Protein AF-A0A972U884-F1 (afdb_monomer_lite)

Structure (mmCIF, N/CA/C/O backbone):
data_AF-A0A972U884-F1
#
_entry.id   AF-A0A972U884-F1
#
loop_
_atom_site.group_PDB
_atom_site.id
_atom_site.type_symbol
_atom_site.label_atom_id
_atom_site.label_alt_id
_atom_site.label_comp_id
_atom_site.label_asym_id
_atom_site.label_entity_id
_atom_site.label_seq_id
_atom_site.pdbx_PDB_ins_code
_atom_site.Cartn_x
_atom_site.Cartn_y
_atom_site.Cartn_z
_atom_site.occupancy
_atom_site.B_iso_or_equiv
_atom_site.auth_seq_id
_atom_site.auth_comp_id
_atom_site.auth_asym_id
_atom_site.auth_atom_id
_atom_site.pdbx_PDB_model_num
ATOM 1 N N . MET A 1 1 ? 17.244 -9.608 -1.793 1.00 43.88 1 MET A N 1
ATOM 2 C CA . MET A 1 1 ? 16.253 -9.216 -0.768 1.00 43.88 1 MET A CA 1
ATOM 3 C C . MET A 1 1 ? 15.385 -8.141 -1.389 1.00 43.88 1 MET A C 1
ATOM 5 O O . MET A 1 1 ? 15.948 -7.148 -1.830 1.00 43.88 1 MET A O 1
ATOM 9 N N . GLY A 1 2 ? 14.074 -8.366 -1.510 1.00 55.44 2 GLY A N 1
ATOM 10 C CA . GLY A 1 2 ? 13.155 -7.350 -2.030 1.00 55.44 2 GLY A CA 1
ATOM 11 C C . GLY A 1 2 ? 13.140 -6.132 -1.109 1.00 55.44 2 GLY A C 1
ATOM 12 O O . GLY A 1 2 ? 13.153 -6.275 0.114 1.00 55.44 2 GLY A O 1
ATOM 13 N N . LEU A 1 3 ? 13.188 -4.932 -1.681 1.00 64.19 3 LEU A N 1
ATOM 14 C CA . LEU A 1 3 ? 13.177 -3.692 -0.912 1.00 64.19 3 LEU A CA 1
ATOM 15 C C . LEU A 1 3 ? 11.738 -3.374 -0.499 1.00 64.19 3 LEU A C 1
ATOM 17 O O . LEU A 1 3 ? 10.994 -2.741 -1.243 1.00 64.19 3 LEU A O 1
ATOM 21 N N . ALA A 1 4 ? 11.340 -3.818 0.692 1.00 71.31 4 ALA A N 1
ATOM 22 C CA . ALA A 1 4 ? 10.059 -3.432 1.270 1.00 71.31 4 ALA A CA 1
ATOM 23 C C . ALA A 1 4 ? 10.074 -1.936 1.628 1.00 71.31 4 ALA A C 1
ATOM 25 O O . ALA A 1 4 ? 10.970 -1.460 2.334 1.00 71.31 4 ALA A O 1
ATOM 26 N N . ARG A 1 5 ? 9.073 -1.180 1.160 1.00 79.44 5 ARG A N 1
ATOM 27 C CA . ARG A 1 5 ? 8.885 0.221 1.555 1.00 79.44 5 ARG A CA 1
ATOM 28 C C . ARG A 1 5 ? 7.899 0.302 2.714 1.00 79.44 5 ARG A C 1
ATOM 30 O O . ARG A 1 5 ? 6.734 -0.043 2.564 1.00 79.44 5 ARG A O 1
ATOM 37 N N . ARG A 1 6 ? 8.358 0.841 3.842 1.00 86.56 6 ARG A N 1
ATOM 38 C CA . ARG A 1 6 ? 7.501 1.180 4.983 1.00 86.56 6 ARG A CA 1
ATOM 39 C C . ARG A 1 6 ? 6.906 2.579 4.796 1.00 86.56 6 ARG A C 1
ATOM 41 O O . ARG A 1 6 ? 7.634 3.525 4.493 1.00 86.56 6 ARG A O 1
ATOM 48 N N . LEU A 1 7 ? 5.593 2.698 4.969 1.00 85.88 7 LEU A N 1
ATOM 49 C CA . LEU A 1 7 ? 4.853 3.961 4.990 1.00 85.88 7 LEU A CA 1
ATOM 50 C C . LEU A 1 7 ? 4.142 4.081 6.335 1.00 85.88 7 LEU A C 1
ATOM 52 O O . LEU A 1 7 ? 3.498 3.132 6.772 1.00 85.88 7 LEU A O 1
ATOM 56 N N . LEU A 1 8 ? 4.274 5.240 6.976 1.00 89.19 8 LEU A N 1
ATOM 57 C CA . LEU A 1 8 ? 3.667 5.515 8.277 1.00 89.19 8 LEU A CA 1
ATOM 58 C C . LEU A 1 8 ? 2.465 6.429 8.064 1.00 89.19 8 LEU A C 1
ATOM 60 O O . LEU A 1 8 ? 2.616 7.517 7.505 1.00 89.19 8 LEU A O 1
ATOM 64 N N . LEU A 1 9 ? 1.284 5.972 8.467 1.00 86.44 9 LEU A N 1
ATOM 65 C CA . LEU A 1 9 ? 0.033 6.702 8.299 1.00 86.44 9 LEU A CA 1
ATOM 66 C C . LEU A 1 9 ? -0.241 7.549 9.543 1.00 86.44 9 LEU A C 1
ATOM 68 O O . LEU A 1 9 ? -0.004 7.100 10.662 1.00 86.44 9 LEU A O 1
ATOM 72 N N . ALA A 1 10 ? -0.730 8.774 9.347 1.00 78.88 10 ALA A N 1
ATOM 73 C CA . ALA A 1 10 ? -1.282 9.559 10.446 1.00 78.88 10 ALA A CA 1
ATOM 74 C C . ALA A 1 10 ? -2.658 8.983 10.802 1.00 78.88 10 ALA A C 1
ATOM 76 O O . ALA A 1 10 ? -3.508 8.953 9.916 1.00 78.88 10 ALA A O 1
ATOM 77 N N . ASP A 1 11 ? -2.837 8.565 12.059 1.00 81.06 11 ASP A N 1
ATOM 78 C CA . ASP A 1 11 ? -4.023 7.920 12.651 1.00 81.06 11 ASP A CA 1
ATOM 79 C C . ASP A 1 11 ? -4.120 6.391 12.513 1.00 81.06 11 ASP A C 1
ATOM 81 O O . ASP A 1 11 ? -3.472 5.749 11.684 1.00 81.06 11 ASP A O 1
ATOM 85 N N . GLU A 1 12 ? -4.951 5.806 13.379 1.00 79.88 12 GLU A N 1
ATOM 86 C CA . GLU A 1 12 ? -5.223 4.372 13.396 1.00 79.88 12 GLU A CA 1
ATOM 87 C C . GLU A 1 12 ? -5.999 3.932 12.154 1.00 79.88 12 GLU A C 1
ATOM 89 O O . GLU A 1 12 ? -6.977 4.555 11.730 1.00 79.88 12 GLU A O 1
ATOM 94 N N . VAL A 1 13 ? -5.583 2.792 11.604 1.00 83.31 13 VAL A N 1
ATOM 95 C CA . VAL A 1 13 ? -6.261 2.145 10.488 1.00 83.31 13 VAL A CA 1
ATOM 96 C C . VAL A 1 13 ? -6.552 0.703 10.836 1.00 83.31 13 VAL A C 1
ATOM 98 O O . VAL A 1 13 ? -5.679 -0.035 11.286 1.00 83.31 13 VAL A O 1
ATOM 101 N N . ASP A 1 14 ? -7.781 0.284 10.559 1.00 85.06 14 ASP A N 1
ATOM 102 C CA . ASP A 1 14 ? -8.136 -1.123 10.606 1.00 85.06 14 ASP A CA 1
ATOM 103 C C . ASP A 1 14 ? -7.473 -1.878 9.442 1.00 85.06 14 ASP A C 1
ATOM 105 O O . ASP A 1 14 ? -7.834 -1.717 8.270 1.00 85.06 14 ASP A O 1
ATOM 109 N N . ALA A 1 15 ? -6.508 -2.732 9.782 1.00 85.69 15 ALA A N 1
ATOM 110 C CA . ALA A 1 15 ? -5.799 -3.569 8.825 1.00 85.69 15 ALA A CA 1
ATOM 111 C C . ALA A 1 15 ? -6.749 -4.475 8.026 1.00 85.69 15 ALA A C 1
ATOM 113 O O . ALA A 1 15 ? -6.518 -4.703 6.837 1.00 85.69 15 ALA A O 1
ATOM 114 N N . ALA A 1 16 ? -7.834 -4.964 8.638 1.00 87.50 16 ALA A N 1
ATOM 115 C CA . ALA A 1 16 ? -8.791 -5.839 7.963 1.00 87.50 16 ALA A CA 1
ATOM 116 C C . ALA A 1 16 ? -9.536 -5.099 6.837 1.00 87.50 16 ALA A C 1
ATOM 118 O O . ALA A 1 16 ? -9.736 -5.643 5.745 1.00 87.50 16 ALA A O 1
ATOM 119 N N . SER A 1 17 ? -9.873 -3.827 7.060 1.00 86.81 17 SER A N 1
ATOM 120 C CA . SER A 1 17 ? -10.471 -2.954 6.045 1.00 86.81 17 SER A CA 1
ATOM 121 C C . SER A 1 17 ? -9.560 -2.728 4.833 1.00 86.81 17 SER A C 1
ATOM 123 O O . SER A 1 17 ? -10.069 -2.624 3.719 1.00 86.81 17 SER A O 1
ATOM 125 N N . ILE A 1 18 ? -8.235 -2.664 5.016 1.00 91.81 18 ILE A N 1
ATOM 126 C CA . ILE A 1 18 ? -7.290 -2.579 3.887 1.00 91.81 18 ILE A CA 1
ATOM 127 C C . ILE A 1 18 ? -7.147 -3.940 3.207 1.00 91.81 18 ILE A C 1
ATOM 129 O O . ILE A 1 18 ? -7.301 -4.023 1.990 1.00 91.81 18 ILE A O 1
ATOM 133 N N . ARG A 1 19 ? -6.899 -5.009 3.975 1.00 92.56 19 ARG A N 1
ATOM 134 C CA . ARG A 1 19 ? -6.649 -6.355 3.429 1.00 92.56 19 ARG A CA 1
ATOM 135 C C . ARG A 1 19 ? -7.818 -6.878 2.594 1.00 92.56 19 ARG A C 1
ATOM 137 O O . ARG A 1 19 ? -7.599 -7.453 1.537 1.00 92.56 19 ARG A O 1
ATOM 144 N N . SER A 1 20 ? -9.055 -6.605 3.008 1.00 93.06 20 SER A N 1
ATOM 145 C CA . SER A 1 20 ? -10.260 -6.971 2.242 1.00 93.06 20 SER A CA 1
ATOM 146 C C . SER A 1 20 ? -10.411 -6.247 0.897 1.00 93.06 20 SER A C 1
ATOM 148 O O . SER A 1 20 ? -11.220 -6.668 0.074 1.00 93.06 20 SER A O 1
ATOM 150 N N . CYS A 1 21 ? -9.657 -5.169 0.660 1.00 94.94 21 CYS A N 1
ATOM 151 C CA . CYS A 1 21 ? -9.660 -4.444 -0.610 1.00 94.94 21 CYS A CA 1
ATOM 152 C C . CYS A 1 21 ? -8.599 -4.958 -1.598 1.00 94.94 21 CYS A C 1
ATOM 154 O O . CYS A 1 21 ? -8.654 -4.591 -2.771 1.00 94.94 21 CYS A O 1
ATOM 156 N N . LEU A 1 22 ? -7.621 -5.747 -1.145 1.00 94.56 22 LEU A N 1
ATOM 157 C CA . LEU A 1 22 ? -6.490 -6.181 -1.966 1.00 94.56 22 LEU A CA 1
ATOM 158 C C . LEU A 1 22 ? -6.924 -7.149 -3.070 1.00 94.56 22 LEU A C 1
ATOM 160 O O . LEU A 1 22 ? -7.802 -7.991 -2.874 1.00 94.56 22 LEU A O 1
ATOM 164 N N . GLN A 1 23 ? -6.265 -7.052 -4.220 1.00 93.19 23 GLN A N 1
ATOM 165 C CA . GLN A 1 23 ? -6.359 -8.043 -5.282 1.00 93.19 23 GLN A CA 1
ATOM 166 C C . GLN A 1 23 ? -5.757 -9.362 -4.787 1.00 93.19 23 GLN A C 1
ATOM 168 O O . GLN A 1 23 ? -4.639 -9.388 -4.267 1.00 93.19 23 GLN A O 1
ATOM 173 N N . ASP A 1 24 ? -6.536 -10.440 -4.891 1.00 90.12 24 ASP A N 1
ATOM 174 C CA . ASP A 1 24 ? -6.194 -11.776 -4.382 1.00 90.12 24 ASP A CA 1
ATOM 175 C C . ASP A 1 24 ? -5.790 -11.801 -2.892 1.00 90.12 24 ASP A C 1
ATOM 177 O O . ASP A 1 24 ? -5.166 -12.744 -2.420 1.00 90.12 24 ASP A O 1
ATOM 181 N N . GLY A 1 25 ? -6.173 -10.768 -2.129 1.00 90.94 25 GLY A N 1
ATOM 182 C CA . GLY A 1 25 ? -5.877 -10.635 -0.701 1.00 90.94 25 GLY A CA 1
ATOM 183 C C . GLY A 1 25 ? -4.481 -10.105 -0.357 1.00 90.94 25 GLY A C 1
ATOM 184 O O . GLY A 1 25 ? -4.210 -9.896 0.825 1.00 90.94 25 GLY A O 1
ATOM 185 N N . GLU A 1 26 ? -3.623 -9.845 -1.349 1.00 93.31 26 GLU A N 1
ATOM 186 C CA . GLU A 1 26 ? -2.204 -9.510 -1.123 1.00 93.31 26 GLU A CA 1
ATOM 187 C C . GLU A 1 26 ? -1.697 -8.340 -1.982 1.00 93.31 26 GLU A C 1
ATOM 189 O O . GLU A 1 26 ? -0.783 -7.627 -1.565 1.00 93.31 26 GLU A O 1
ATOM 194 N N . HIS A 1 27 ? -2.310 -8.068 -3.138 1.00 93.19 27 HIS A N 1
ATOM 195 C CA . HIS A 1 27 ? -1.767 -7.137 -4.129 1.00 93.19 27 HIS A CA 1
ATOM 196 C C . HIS A 1 27 ? -2.551 -5.822 -4.243 1.00 93.19 27 HIS A C 1
ATOM 198 O O . HIS A 1 27 ? -3.768 -5.763 -4.061 1.00 93.19 27 HIS A O 1
ATOM 204 N N . PHE A 1 28 ? -1.853 -4.741 -4.589 1.00 94.12 28 PHE A N 1
ATOM 205 C CA . PHE A 1 28 ? -2.440 -3.430 -4.869 1.00 94.12 28 PHE A CA 1
ATOM 206 C C . PHE A 1 28 ? -1.603 -2.613 -5.860 1.00 94.12 28 PHE A C 1
ATOM 208 O O . PHE A 1 28 ? -0.429 -2.891 -6.083 1.00 94.12 28 PHE A O 1
ATOM 215 N N . ILE A 1 29 ? -2.197 -1.562 -6.432 1.00 91.88 29 ILE A N 1
ATOM 216 C CA . ILE A 1 29 ? -1.497 -0.583 -7.279 1.00 91.88 29 ILE A CA 1
ATOM 217 C C . ILE A 1 29 ? -1.304 0.717 -6.474 1.00 91.88 29 ILE A C 1
ATOM 219 O O . ILE A 1 29 ? -2.304 1.374 -6.162 1.00 91.88 29 ILE A O 1
ATOM 223 N N . PRO A 1 30 ? -0.063 1.141 -6.152 1.00 90.56 30 PRO A N 1
ATOM 224 C CA . PRO A 1 30 ? 0.199 2.322 -5.322 1.00 90.56 30 PRO A CA 1
ATOM 225 C C . PRO A 1 30 ? -0.503 3.593 -5.816 1.00 90.56 30 PRO A C 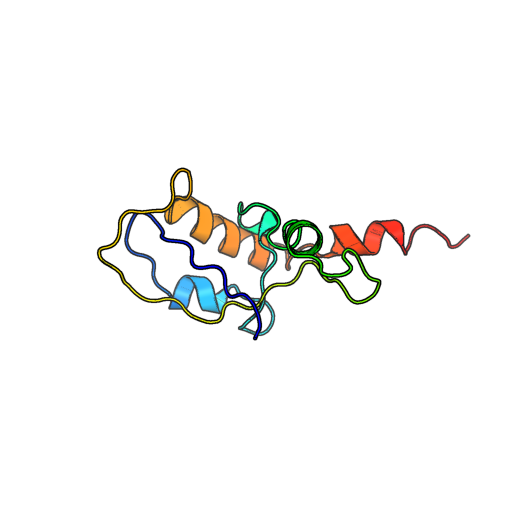1
ATOM 227 O O . PRO A 1 30 ? -1.183 4.271 -5.046 1.00 90.56 30 PRO A O 1
ATOM 230 N N . GLN A 1 31 ? -0.433 3.875 -7.118 1.00 89.38 31 GLN A N 1
ATOM 231 C CA . GLN A 1 31 ? -1.064 5.062 -7.707 1.00 89.38 31 GLN A CA 1
ATOM 232 C C . GLN A 1 31 ? -2.592 5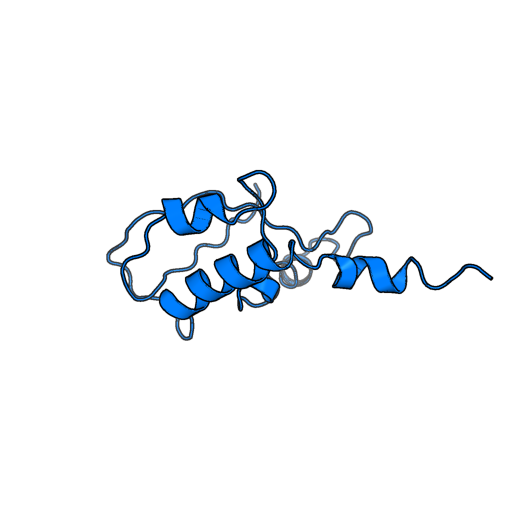.051 -7.585 1.00 89.38 31 GLN A C 1
ATOM 234 O O . GLN A 1 31 ? -3.199 6.104 -7.393 1.00 89.38 31 GLN A O 1
ATOM 239 N N . ALA A 1 32 ? -3.223 3.874 -7.626 1.00 91.12 32 ALA A N 1
ATOM 240 C CA . ALA A 1 32 ? -4.673 3.751 -7.485 1.00 91.12 32 ALA A CA 1
ATOM 241 C C . ALA A 1 32 ? -5.157 4.100 -6.066 1.00 91.12 32 ALA A C 1
ATOM 243 O O . ALA A 1 32 ? -6.306 4.511 -5.887 1.00 91.12 32 ALA A O 1
ATOM 244 N N . VAL A 1 33 ? -4.277 3.983 -5.065 1.00 91.75 33 VAL A N 1
ATOM 245 C CA . VAL A 1 33 ? -4.568 4.319 -3.664 1.00 91.75 33 VAL A CA 1
ATOM 246 C C . VAL A 1 33 ? -4.013 5.683 -3.240 1.00 91.75 33 VAL A C 1
ATOM 248 O O . VAL A 1 33 ? -4.118 6.042 -2.073 1.00 91.75 33 VAL A O 1
ATOM 251 N N . GLY A 1 34 ? -3.471 6.465 -4.182 1.00 88.56 34 GLY A N 1
ATOM 252 C CA . GLY A 1 34 ? -2.943 7.812 -3.932 1.00 88.56 34 GLY A CA 1
ATOM 253 C C . GLY A 1 34 ? -1.473 7.859 -3.506 1.00 88.56 34 GLY A C 1
ATOM 254 O O . GLY A 1 34 ? -0.998 8.904 -3.072 1.00 88.56 34 GLY A O 1
ATOM 255 N N . LEU A 1 35 ? -0.738 6.752 -3.632 1.00 87.88 35 LEU A N 1
ATOM 256 C CA . LEU A 1 35 ? 0.704 6.705 -3.394 1.00 87.88 35 LEU A CA 1
ATOM 257 C C . L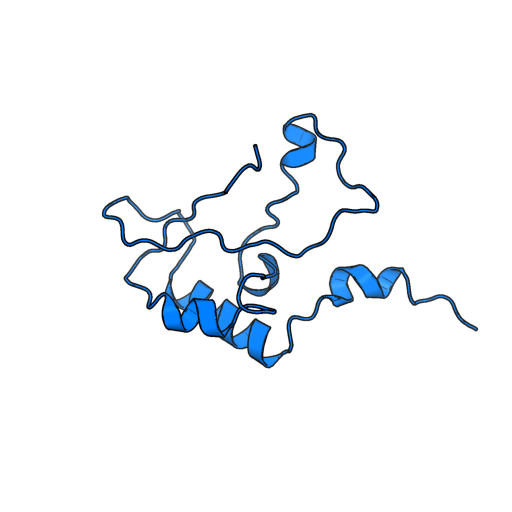EU A 1 35 ? 1.482 6.971 -4.692 1.00 87.88 35 LEU A C 1
ATOM 259 O O . LEU A 1 35 ? 1.009 6.636 -5.779 1.00 87.88 35 LEU A O 1
ATOM 263 N N . PRO A 1 36 ? 2.698 7.537 -4.615 1.00 84.62 36 PRO A N 1
ATOM 264 C CA . PRO A 1 36 ? 3.550 7.667 -5.793 1.00 84.62 36 PRO A CA 1
ATOM 265 C C . PRO A 1 36 ? 3.976 6.285 -6.326 1.00 84.62 36 PRO A C 1
ATOM 267 O O . PRO A 1 36 ? 3.970 5.311 -5.562 1.00 84.62 36 PRO A O 1
ATOM 270 N N . PRO A 1 37 ? 4.406 6.190 -7.599 1.00 81.44 37 PRO A N 1
ATOM 271 C CA . PRO A 1 37 ? 5.102 5.012 -8.111 1.00 81.44 37 PRO A CA 1
ATOM 272 C C . PRO A 1 37 ? 6.266 4.630 -7.193 1.00 81.44 37 PRO A C 1
ATOM 274 O O . PRO A 1 37 ? 7.073 5.477 -6.807 1.00 81.44 37 PRO A O 1
ATOM 277 N N . LEU A 1 38 ? 6.347 3.358 -6.803 1.00 80.75 38 LEU A N 1
ATOM 278 C CA . LEU A 1 38 ? 7.393 2.896 -5.883 1.00 80.75 38 LEU A CA 1
ATOM 279 C C . LEU A 1 38 ? 8.622 2.341 -6.617 1.00 80.75 38 LEU A C 1
ATOM 281 O O . LEU A 1 38 ? 9.707 2.317 -6.038 1.00 80.75 38 LEU A O 1
ATOM 285 N N . GLN A 1 39 ? 8.462 1.952 -7.885 1.00 77.88 39 GLN A N 1
ATOM 286 C CA . GLN A 1 39 ? 9.472 1.247 -8.683 1.00 77.88 39 GLN A CA 1
ATOM 287 C C . GLN A 1 39 ? 10.474 2.171 -9.388 1.00 77.88 39 GLN A C 1
ATOM 289 O O . GLN A 1 39 ? 11.576 1.739 -9.703 1.00 77.88 39 GLN A O 1
ATOM 294 N N . GLU A 1 40 ? 10.172 3.466 -9.558 1.00 71.19 40 GLU A N 1
ATOM 295 C CA . GLU A 1 40 ? 11.069 4.435 -10.231 1.00 71.19 40 GLU A CA 1
ATOM 296 C C . GLU A 1 40 ? 12.471 4.517 -9.597 1.00 71.19 40 GLU A C 1
ATOM 298 O O . GLU A 1 40 ? 13.441 4.944 -10.223 1.00 71.19 40 GLU A O 1
ATOM 303 N N . ARG A 1 41 ? 12.605 4.091 -8.337 1.00 70.75 41 ARG A N 1
ATOM 304 C CA . ARG A 1 41 ? 13.881 4.061 -7.618 1.00 70.75 41 ARG A CA 1
ATOM 305 C C . ARG A 1 41 ? 14.772 2.875 -7.973 1.00 70.75 41 ARG A C 1
ATOM 307 O O . ARG A 1 41 ? 15.952 2.934 -7.641 1.00 70.75 41 ARG A O 1
ATOM 314 N N . PHE A 1 42 ? 14.257 1.843 -8.637 1.00 77.69 42 PHE A N 1
ATOM 315 C CA . PHE A 1 42 ? 15.046 0.672 -9.018 1.00 77.69 42 PHE A CA 1
ATOM 316 C C . PHE A 1 42 ? 16.182 1.055 -9.972 1.00 77.69 42 PHE A C 1
ATOM 318 O O . PHE A 1 42 ? 17.337 0.728 -9.695 1.00 77.69 42 PHE A O 1
ATOM 325 N N . ALA A 1 43 ? 15.901 1.891 -10.975 1.00 76.12 43 ALA A N 1
ATOM 326 C CA . ALA A 1 43 ? 16.932 2.451 -11.850 1.00 76.12 43 ALA A CA 1
ATOM 327 C C . ALA A 1 43 ? 17.989 3.253 -11.064 1.00 76.12 43 ALA A C 1
ATOM 329 O O . ALA A 1 43 ? 19.192 3.090 -11.263 1.00 76.12 43 ALA A O 1
ATOM 330 N N . ALA A 1 44 ? 17.557 4.074 -10.098 1.00 77.88 44 ALA A N 1
ATOM 331 C CA . ALA A 1 44 ? 18.463 4.851 -9.244 1.00 77.88 44 ALA A CA 1
ATOM 332 C C . ALA A 1 44 ? 19.328 3.983 -8.307 1.00 77.88 44 ALA A C 1
ATOM 334 O O . ALA A 1 44 ? 20.329 4.457 -7.772 1.00 77.88 44 ALA A O 1
ATOM 335 N N . GLN A 1 45 ? 18.947 2.724 -8.098 1.00 79.38 45 GLN A N 1
ATOM 336 C CA . GLN A 1 45 ? 19.662 1.744 -7.281 1.00 79.38 45 GLN A CA 1
ATOM 337 C C . GLN A 1 45 ? 20.525 0.789 -8.121 1.00 79.38 45 GLN A C 1
ATOM 339 O O . GLN A 1 45 ? 21.137 -0.119 -7.562 1.00 79.38 45 GLN A O 1
ATOM 344 N N . GLY A 1 46 ? 20.613 1.014 -9.437 1.00 81.12 46 GLY A N 1
ATOM 345 C CA . GLY A 1 46 ? 21.434 0.221 -10.351 1.00 81.12 46 GLY A CA 1
ATOM 346 C C . GLY A 1 46 ? 20.768 -1.062 -10.845 1.00 81.12 46 GLY A C 1
ATOM 347 O O . GLY A 1 46 ? 21.455 -1.898 -11.426 1.00 81.12 46 GLY A O 1
ATOM 348 N N . TYR A 1 47 ? 19.461 -1.226 -10.623 1.00 82.06 47 TYR A N 1
ATOM 349 C CA . TYR A 1 47 ? 18.690 -2.288 -11.261 1.00 82.06 47 TYR A CA 1
ATOM 350 C C . TYR A 1 47 ? 18.292 -1.868 -12.675 1.00 82.06 47 TYR A C 1
ATOM 352 O O . TYR A 1 47 ? 18.043 -0.691 -12.943 1.00 82.06 47 TYR A O 1
ATOM 360 N N . GLU A 1 48 ? 18.219 -2.844 -13.572 1.00 81.38 48 GLU A N 1
ATOM 361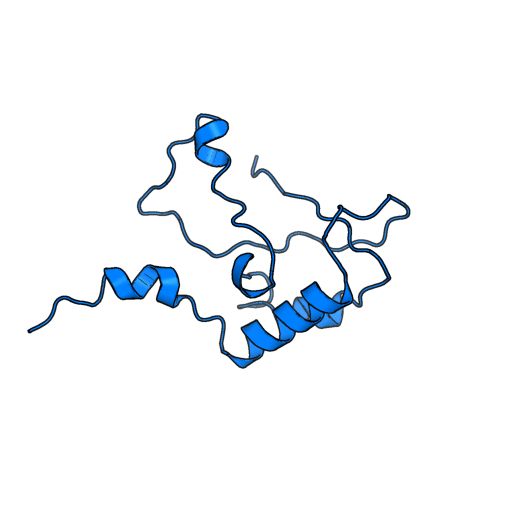 C CA . GLU A 1 48 ? 17.608 -2.663 -14.883 1.00 81.38 48 GLU A CA 1
ATOM 362 C C . GLU A 1 48 ? 16.109 -2.405 -14.681 1.00 81.38 48 GLU A C 1
ATOM 364 O O . GLU A 1 48 ? 15.416 -3.234 -14.100 1.00 81.38 48 GLU A O 1
ATOM 369 N N . PHE A 1 49 ? 15.640 -1.210 -15.047 1.00 79.94 49 PHE A N 1
ATOM 370 C CA . PHE A 1 49 ? 14.242 -0.803 -14.915 1.00 79.94 49 PHE A CA 1
ATOM 371 C C . PHE A 1 49 ? 13.936 0.361 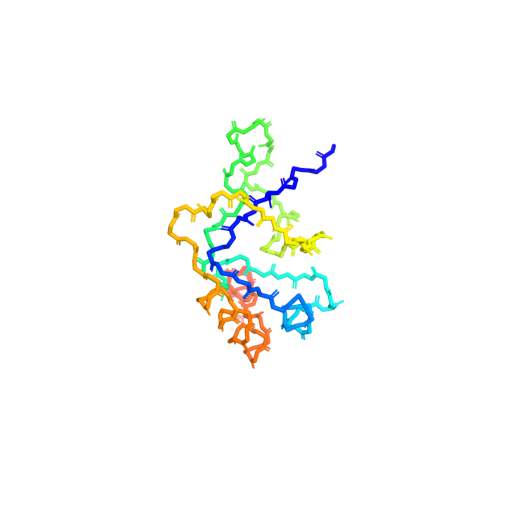-15.876 1.00 79.94 49 PHE A C 1
ATOM 373 O O . PHE A 1 49 ? 14.712 1.326 -15.909 1.00 79.94 49 PHE A O 1
ATOM 380 N N . PRO A 1 50 ? 12.797 0.343 -16.593 1.00 79.75 50 PRO A N 1
ATOM 381 C CA . PRO A 1 50 ? 11.806 -0.738 -16.644 1.00 79.75 50 PRO A CA 1
ATOM 382 C C . PRO A 1 50 ? 12.241 -1.910 -17.547 1.00 79.75 50 PRO A C 1
ATOM 384 O O . PRO A 1 50 ? 12.990 -1.724 -18.504 1.00 79.75 50 PRO A O 1
ATOM 387 N N . THR A 1 51 ? 11.732 -3.099 -17.247 1.00 82.19 51 THR A N 1
ATOM 388 C CA . THR A 1 51 ? 11.865 -4.377 -17.961 1.00 82.19 51 THR A CA 1
ATOM 389 C C . THR A 1 51 ? 10.486 -4.869 -18.421 1.00 82.19 51 THR A C 1
ATOM 391 O O . THR A 1 51 ? 9.460 -4.328 -18.010 1.00 82.19 51 THR A O 1
ATOM 394 N N . GLU A 1 52 ? 10.437 -5.893 -19.281 1.00 80.19 52 GLU A N 1
ATOM 395 C CA . GLU A 1 52 ? 9.166 -6.480 -19.751 1.00 80.19 52 GLU A CA 1
ATOM 396 C C . GLU A 1 52 ? 8.385 -7.206 -18.641 1.00 80.19 52 GLU A C 1
ATOM 398 O O . GLU A 1 52 ? 7.167 -7.340 -18.739 1.00 80.19 52 GLU A O 1
ATOM 403 N N . ASP A 1 53 ? 9.073 -7.633 -17.579 1.00 77.44 53 ASP A N 1
ATOM 404 C CA . ASP A 1 53 ? 8.471 -8.325 -16.436 1.00 77.44 53 ASP A CA 1
ATOM 405 C C . ASP A 1 53 ? 7.946 -7.351 -15.358 1.00 77.44 53 ASP A C 1
ATOM 407 O O . ASP A 1 53 ? 7.305 -7.776 -14.392 1.00 77.44 53 ASP A O 1
ATOM 411 N N . ASP A 1 54 ? 8.196 -6.042 -15.496 1.00 79.69 54 ASP A N 1
ATOM 412 C CA . ASP A 1 54 ? 7.761 -5.049 -14.514 1.00 79.69 54 ASP A CA 1
ATOM 413 C C . ASP A 1 54 ? 6.253 -4.789 -14.599 1.00 79.69 54 ASP A C 1
ATOM 415 O O . ASP A 1 54 ? 5.711 -4.344 -15.611 1.00 79.69 54 ASP A O 1
ATOM 419 N N . HIS A 1 55 ? 5.565 -5.000 -13.478 1.00 83.88 55 HIS A N 1
ATOM 420 C CA . HIS A 1 55 ? 4.129 -4.781 -13.348 1.00 83.88 55 HIS A CA 1
ATOM 421 C C . HIS A 1 55 ? 3.805 -3.731 -12.283 1.00 83.88 55 HIS A C 1
ATOM 423 O O . HIS A 1 55 ? 4.469 -3.631 -11.257 1.00 83.88 55 HIS A O 1
ATOM 429 N N . LEU A 1 56 ? 2.704 -2.994 -12.452 1.00 87.19 56 LEU A N 1
ATOM 430 C CA . LEU A 1 56 ? 2.271 -1.950 -11.504 1.00 87.19 56 LEU A CA 1
ATOM 431 C C . LEU A 1 56 ? 1.858 -2.493 -10.119 1.00 87.19 56 LEU A C 1
ATOM 433 O O . LEU A 1 56 ? 1.737 -1.728 -9.155 1.00 87.19 56 LEU A O 1
ATOM 437 N N . TRP A 1 57 ? 1.623 -3.802 -10.016 1.00 89.88 57 TRP A N 1
ATOM 438 C CA . TRP A 1 57 ? 1.201 -4.476 -8.792 1.00 89.88 57 TRP A CA 1
ATOM 439 C C . TRP A 1 57 ? 2.313 -4.542 -7.748 1.00 89.88 57 TRP A C 1
ATOM 441 O O . TRP A 1 57 ? 3.475 -4.784 -8.061 1.00 89.88 57 TRP A O 1
ATOM 451 N N . HIS A 1 58 ? 1.931 -4.316 -6.496 1.00 90.56 58 HIS A N 1
ATOM 452 C CA . HIS A 1 58 ? 2.782 -4.383 -5.318 1.00 90.56 58 HIS A CA 1
ATOM 453 C C . HIS A 1 58 ? 2.117 -5.253 -4.261 1.00 90.56 58 HIS A C 1
ATOM 455 O O . HIS A 1 58 ? 0.902 -5.199 -4.084 1.00 90.56 58 HIS A O 1
ATOM 461 N N . GLU A 1 59 ? 2.923 -6.018 -3.540 1.00 91.69 59 GLU A N 1
ATOM 462 C CA . GLU A 1 59 ? 2.473 -6.844 -2.425 1.00 91.69 59 GLU A CA 1
ATOM 463 C C . GLU A 1 59 ? 2.413 -6.018 -1.130 1.00 91.69 59 GLU A C 1
ATOM 465 O O . GLU A 1 59 ? 3.347 -5.275 -0.798 1.00 91.69 59 GLU A O 1
ATOM 470 N N . LEU A 1 60 ? 1.321 -6.145 -0.375 1.00 91.94 60 LEU A N 1
ATOM 471 C CA . LEU A 1 60 ? 1.239 -5.653 0.997 1.00 91.94 60 LEU A CA 1
ATOM 472 C C . LEU A 1 60 ? 1.772 -6.721 1.958 1.00 91.94 60 LEU A C 1
ATOM 474 O O . LEU A 1 60 ? 1.025 -7.573 2.436 1.00 91.94 60 LEU A O 1
ATOM 478 N N . VAL A 1 61 ? 3.056 -6.612 2.294 1.00 90.94 61 VAL A N 1
ATOM 479 C CA . VAL A 1 61 ? 3.737 -7.565 3.184 1.00 90.94 61 VAL A CA 1
ATOM 480 C C . VAL A 1 61 ? 3.185 -7.509 4.613 1.00 90.94 61 VAL A C 1
ATOM 482 O O . VAL A 1 61 ? 2.864 -8.539 5.201 1.00 90.94 61 VAL A O 1
ATOM 485 N N . ASP A 1 62 ? 3.061 -6.310 5.189 1.00 89.88 62 ASP A N 1
ATOM 486 C CA . ASP A 1 62 ? 2.657 -6.156 6.588 1.00 89.88 62 ASP A CA 1
ATOM 487 C C . ASP A 1 62 ? 1.955 -4.820 6.873 1.00 89.88 62 ASP A C 1
ATOM 489 O O . ASP A 1 62 ? 2.103 -3.845 6.130 1.00 89.88 62 ASP A O 1
ATOM 493 N N . LEU A 1 63 ? 1.185 -4.792 7.962 1.00 89.50 63 LEU A N 1
ATOM 494 C CA . LEU A 1 63 ? 0.552 -3.604 8.521 1.00 89.50 63 LEU A CA 1
ATOM 495 C C . LEU A 1 63 ? 0.544 -3.722 10.047 1.00 89.50 63 LEU A C 1
ATOM 497 O O . LEU A 1 63 ? -0.181 -4.544 10.607 1.00 89.50 63 LEU A O 1
ATOM 501 N N . GLU A 1 64 ? 1.325 -2.870 10.707 1.00 89.44 64 GLU A N 1
ATOM 502 C CA . GLU A 1 64 ? 1.495 -2.874 12.159 1.00 89.44 64 GLU A CA 1
ATOM 503 C C . GLU A 1 64 ? 1.281 -1.469 12.755 1.00 89.44 64 GLU A C 1
ATOM 505 O O . GLU A 1 64 ? 1.672 -0.473 12.135 1.00 89.44 64 GLU A O 1
ATOM 510 N N . PRO A 1 65 ? 0.673 -1.353 13.952 1.00 88.50 65 PRO A N 1
ATOM 511 C CA . PRO A 1 65 ? 0.644 -0.099 14.696 1.00 88.50 65 PRO A CA 1
ATOM 512 C C . PRO A 1 65 ? 2.053 0.353 15.084 1.00 88.50 65 PRO A C 1
ATOM 514 O O . PRO A 1 65 ? 2.905 -0.458 15.444 1.00 88.50 65 PRO A O 1
ATOM 517 N N . THR A 1 66 ? 2.284 1.662 15.083 1.00 88.88 66 THR A N 1
ATOM 518 C CA . THR A 1 66 ? 3.561 2.255 15.492 1.00 88.88 66 THR A CA 1
ATOM 519 C C . THR A 1 66 ? 3.344 3.600 16.181 1.00 88.88 66 THR A C 1
ATOM 521 O O . THR A 1 66 ? 2.341 4.271 15.945 1.00 88.88 66 THR A O 1
ATOM 524 N N . ALA A 1 67 ? 4.292 3.983 17.038 1.00 88.75 67 ALA A N 1
ATOM 525 C CA . ALA A 1 67 ? 4.357 5.303 17.667 1.00 88.75 67 ALA A CA 1
ATOM 526 C C . ALA A 1 67 ? 5.243 6.293 16.884 1.00 88.75 67 ALA A C 1
ATOM 528 O O . ALA A 1 67 ? 5.441 7.426 17.325 1.00 88.75 67 ALA A O 1
ATOM 529 N N . ASP A 1 68 ? 5.804 5.863 15.751 1.00 90.81 68 ASP A N 1
ATOM 530 C CA . ASP A 1 68 ? 6.645 6.698 14.902 1.00 90.81 68 ASP A CA 1
ATOM 531 C C . ASP A 1 68 ? 5.842 7.816 14.225 1.00 90.81 68 ASP A C 1
ATOM 533 O O . ASP A 1 68 ? 4.651 7.688 13.936 1.00 90.81 68 ASP A O 1
ATOM 537 N N . SER A 1 69 ? 6.523 8.919 13.912 1.00 88.94 69 SER A N 1
ATOM 538 C CA . SER A 1 69 ? 5.905 10.040 13.207 1.00 88.94 69 SER A CA 1
ATOM 539 C C . SER A 1 69 ? 5.432 9.639 11.803 1.00 88.94 69 SER A C 1
ATOM 541 O O . SER A 1 69 ? 6.176 8.980 11.070 1.00 88.94 69 SER A O 1
ATOM 543 N N . PRO A 1 70 ? 4.242 10.092 11.371 1.00 90.25 70 PRO A N 1
ATOM 544 C CA . PRO A 1 70 ? 3.703 9.751 10.064 1.00 90.25 70 PRO A CA 1
ATOM 545 C C . PRO A 1 70 ? 4.566 10.296 8.925 1.00 90.25 70 PRO A C 1
ATOM 547 O O . PRO A 1 70 ? 5.247 11.319 9.043 1.00 90.25 70 PRO A O 1
ATOM 550 N N . THR A 1 71 ? 4.506 9.617 7.782 1.00 88.06 71 THR A N 1
ATOM 551 C CA . THR A 1 71 ? 5.176 10.068 6.563 1.00 88.06 71 THR A CA 1
ATOM 552 C C . THR A 1 71 ? 4.494 11.349 6.067 1.00 88.06 71 THR A C 1
ATOM 554 O O . THR A 1 71 ? 3.277 11.340 5.869 1.00 88.06 71 THR A O 1
ATOM 557 N N . PRO A 1 72 ? 5.233 12.454 5.842 1.00 84.19 72 PRO A N 1
ATOM 558 C CA . PRO A 1 72 ? 4.635 13.706 5.391 1.00 84.19 72 PRO A CA 1
ATOM 559 C C . PRO A 1 72 ? 3.815 13.535 4.108 1.00 84.19 72 PRO A C 1
ATOM 561 O O . PRO A 1 72 ? 4.287 12.935 3.143 1.00 84.19 72 PRO A O 1
ATOM 564 N N . GLY A 1 73 ? 2.600 14.088 4.098 1.00 82.56 73 GLY A N 1
ATOM 565 C CA . GLY A 1 73 ? 1.695 14.032 2.944 1.00 82.56 73 GLY A CA 1
ATOM 566 C C . GLY A 1 73 ? 0.982 12.691 2.745 1.00 82.56 73 GLY A C 1
ATOM 567 O O . GLY A 1 73 ? 0.378 12.497 1.695 1.00 82.56 73 GLY A O 1
ATOM 568 N N . VAL A 1 74 ? 1.044 11.773 3.716 1.00 83.12 74 VAL A N 1
ATOM 569 C CA . VAL A 1 74 ? 0.322 10.496 3.682 1.00 83.12 74 VAL A CA 1
ATOM 570 C C . VAL A 1 74 ? -0.689 10.449 4.827 1.00 83.12 74 VAL A C 1
ATOM 572 O O . VAL A 1 74 ? -0.319 10.356 5.997 1.00 83.12 74 VAL A O 1
ATOM 575 N N . PHE A 1 75 ? -1.976 10.485 4.487 1.00 87.00 75 PHE A N 1
ATOM 576 C CA . PHE A 1 75 ? -3.069 10.513 5.460 1.00 87.00 75 PHE A CA 1
ATOM 577 C C . PHE A 1 75 ? -3.855 9.198 5.442 1.00 87.00 75 PHE A C 1
ATOM 579 O O . PHE A 1 75 ? -4.295 8.748 4.381 1.00 87.00 75 PHE A O 1
ATOM 586 N N . ALA A 1 76 ? -4.075 8.592 6.616 1.00 87.44 76 ALA A N 1
ATOM 587 C CA . ALA A 1 76 ? -4.756 7.301 6.746 1.00 87.44 76 ALA A CA 1
ATOM 588 C C . ALA A 1 76 ? -6.106 7.262 6.022 1.00 87.44 76 ALA A C 1
ATOM 590 O O . ALA A 1 76 ? -6.375 6.354 5.235 1.00 87.44 76 ALA A O 1
ATOM 591 N N . ALA A 1 77 ? -6.945 8.273 6.260 1.00 89.19 77 ALA A N 1
ATOM 592 C CA . ALA A 1 77 ? -8.278 8.348 5.678 1.00 89.19 77 ALA A CA 1
ATOM 593 C C . ALA A 1 77 ? -8.247 8.358 4.141 1.00 89.19 77 ALA A C 1
ATOM 595 O O . ALA A 1 77 ? -9.067 7.696 3.504 1.00 89.19 77 ALA A O 1
ATOM 596 N N . GLU A 1 78 ? -7.291 9.069 3.540 1.00 90.31 78 GLU A N 1
ATOM 597 C CA . GLU A 1 78 ? -7.154 9.161 2.085 1.00 90.31 78 GLU A CA 1
ATOM 598 C C . GLU A 1 78 ? -6.691 7.837 1.480 1.00 90.31 78 GLU A C 1
ATOM 600 O O . GLU A 1 78 ? -7.269 7.388 0.488 1.00 90.31 78 GLU A O 1
ATOM 605 N N . ILE A 1 79 ? -5.723 7.178 2.127 1.00 91.19 79 ILE A N 1
ATOM 606 C CA . ILE A 1 79 ? -5.224 5.860 1.726 1.00 91.19 79 ILE A CA 1
ATOM 607 C C . ILE A 1 79 ? -6.341 4.817 1.797 1.00 91.19 79 ILE A C 1
ATOM 609 O O . ILE A 1 79 ? -6.615 4.139 0.806 1.00 91.19 79 ILE A O 1
ATOM 613 N N . VAL A 1 80 ? -7.060 4.727 2.920 1.00 92.12 80 VAL A N 1
ATOM 614 C CA . VAL A 1 80 ? -8.173 3.774 3.096 1.00 92.12 80 VAL A CA 1
ATOM 615 C C . VAL A 1 80 ? -9.277 4.013 2.068 1.00 92.12 80 VAL A C 1
ATOM 617 O O . VAL A 1 80 ? -9.808 3.068 1.480 1.00 92.12 80 VAL A O 1
ATOM 620 N N . GLN A 1 81 ? -9.634 5.274 1.813 1.00 92.62 81 GLN A N 1
ATOM 621 C CA . GLN A 1 81 ? -10.597 5.589 0.761 1.00 92.62 81 GLN A CA 1
ATOM 622 C C . GLN A 1 81 ? -10.063 5.233 -0.633 1.00 92.62 81 GLN A C 1
ATOM 624 O O . GLN A 1 81 ? -10.842 4.784 -1.474 1.00 92.62 81 GLN A O 1
ATOM 629 N N . GLY A 1 82 ? -8.763 5.405 -0.877 1.00 93.56 82 GLY A N 1
ATOM 630 C CA . GLY A 1 82 ? -8.073 4.962 -2.084 1.00 93.56 82 GLY A CA 1
ATOM 631 C C . GLY A 1 82 ? -8.256 3.468 -2.328 1.00 93.56 82 GLY A C 1
ATOM 632 O O . GLY A 1 82 ? -8.790 3.092 -3.371 1.00 93.56 82 GLY A O 1
ATOM 633 N N . PHE A 1 83 ? -7.933 2.634 -1.335 1.00 94.88 83 PHE A N 1
ATOM 634 C CA . PHE A 1 83 ? -8.139 1.180 -1.388 1.00 94.88 83 PHE A CA 1
ATOM 635 C C . PHE A 1 83 ? -9.587 0.812 -1.722 1.00 94.88 83 PHE A C 1
ATOM 637 O O . PHE A 1 83 ? -9.836 0.056 -2.660 1.00 94.88 83 PHE A O 1
ATOM 644 N N . ARG A 1 84 ? -10.560 1.409 -1.025 1.00 94.50 84 ARG A N 1
ATOM 645 C CA . ARG A 1 84 ? -11.988 1.144 -1.269 1.00 94.50 84 ARG A CA 1
ATOM 646 C C . ARG A 1 84 ? -12.423 1.520 -2.685 1.00 94.50 84 ARG A C 1
ATOM 648 O O . ARG A 1 84 ? -13.197 0.791 -3.305 1.00 94.50 84 ARG A O 1
ATOM 655 N N . ARG A 1 85 ? -11.958 2.662 -3.205 1.00 94.56 85 ARG A N 1
ATOM 656 C CA . ARG A 1 85 ? -12.272 3.104 -4.575 1.00 94.56 85 ARG A CA 1
ATOM 657 C C . ARG A 1 85 ? -11.642 2.186 -5.617 1.00 94.56 85 ARG A C 1
ATOM 659 O O . ARG A 1 85 ? -12.329 1.830 -6.570 1.00 94.56 85 ARG A O 1
ATOM 666 N N . ALA A 1 86 ? -10.376 1.818 -5.438 1.00 93.88 86 ALA A N 1
ATOM 667 C CA . ALA A 1 86 ? -9.650 0.955 -6.361 1.00 93.88 86 ALA A CA 1
ATOM 668 C C . ALA A 1 86 ? -10.277 -0.445 -6.421 1.00 93.88 86 ALA A C 1
ATOM 670 O O . ALA A 1 86 ? -10.634 -0.899 -7.506 1.00 93.88 86 ALA A O 1
ATOM 671 N N . ALA A 1 87 ? -10.551 -1.054 -5.264 1.00 93.25 87 ALA A N 1
ATOM 672 C CA . ALA A 1 87 ? -11.227 -2.347 -5.177 1.00 93.25 87 ALA A CA 1
ATOM 673 C C . ALA A 1 87 ? -12.611 -2.324 -5.842 1.00 93.25 87 ALA A C 1
ATOM 675 O O . ALA A 1 87 ? -12.940 -3.200 -6.636 1.00 93.25 87 ALA A O 1
ATOM 676 N N . LYS A 1 88 ? -13.414 -1.276 -5.597 1.00 92.69 88 LYS A N 1
ATOM 677 C CA . LYS A 1 88 ? -14.743 -1.127 -6.216 1.00 92.69 88 LYS A CA 1
ATOM 678 C C . LYS A 1 88 ? -14.687 -1.011 -7.744 1.00 92.69 88 LYS A C 1
ATOM 680 O O . LYS A 1 88 ? -15.632 -1.418 -8.413 1.00 92.69 88 LYS A O 1
ATOM 685 N N . ARG A 1 89 ? -13.620 -0.423 -8.288 1.00 89.88 89 ARG A N 1
ATOM 686 C CA . ARG A 1 89 ? -13.402 -0.291 -9.737 1.00 89.88 89 ARG A CA 1
ATOM 687 C C . ARG A 1 89 ? -12.749 -1.530 -10.356 1.00 89.88 89 ARG A C 1
ATOM 689 O O . ARG A 1 89 ? -12.614 -1.579 -11.570 1.00 89.88 89 ARG A O 1
ATOM 696 N N . GLY A 1 90 ? -12.391 -2.524 -9.540 1.00 88.69 90 GLY A N 1
ATOM 697 C CA . GLY A 1 90 ? -11.705 -3.727 -9.998 1.00 88.69 90 GLY A CA 1
ATOM 698 C C . GLY A 1 90 ? -10.240 -3.486 -10.341 1.00 88.69 90 GLY A C 1
ATOM 699 O O . GLY A 1 90 ? -9.731 -4.171 -11.214 1.00 88.69 90 GLY A O 1
ATOM 700 N N . TRP A 1 91 ? -9.593 -2.517 -9.675 1.00 87.00 91 TRP A N 1
ATOM 701 C CA . TRP A 1 91 ? -8.180 -2.178 -9.854 1.00 87.00 91 TRP A CA 1
ATOM 702 C C . TRP A 1 91 ? -7.809 -1.985 -11.330 1.00 87.00 91 TRP A C 1
ATOM 704 O O . TRP A 1 91 ? -7.218 -2.882 -11.913 1.00 87.00 91 TRP A O 1
ATOM 714 N N . ASP A 1 92 ? -8.150 -0.836 -11.937 1.00 73.06 92 ASP 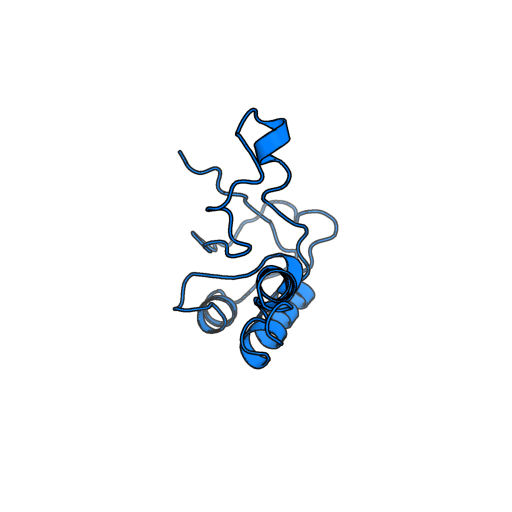A N 1
ATOM 715 C CA . ASP A 1 92 ? -7.924 -0.546 -13.367 1.00 73.06 92 ASP A CA 1
ATOM 716 C C . ASP A 1 92 ? -6.433 -0.635 -13.768 1.00 73.06 92 ASP A C 1
ATOM 718 O O . ASP A 1 92 ? -5.728 0.365 -13.915 1.00 73.06 92 ASP A O 1
ATOM 722 N N . SER A 1 93 ? -5.949 -1.859 -13.956 1.00 64.12 93 SER A N 1
ATOM 723 C CA . SER A 1 93 ? -4.590 -2.226 -14.349 1.00 64.12 93 SER A CA 1
ATOM 724 C C . SER A 1 93 ? -4.303 -1.865 -15.804 1.00 64.12 93 SER A C 1
ATOM 726 O O . SER A 1 93 ? -3.148 -1.847 -16.225 1.00 64.12 93 SER A O 1
ATOM 728 N N . CYS A 1 94 ? -5.341 -1.483 -16.559 1.00 52.41 94 CYS A N 1
ATOM 729 C CA . CYS A 1 94 ? -5.257 -1.096 -17.963 1.00 52.41 94 CYS A CA 1
ATOM 730 C C . CYS A 1 94 ? -4.420 0.169 -18.232 1.00 52.41 94 CYS A C 1
ATOM 732 O O . CYS A 1 94 ? -4.206 0.511 -19.391 1.00 52.41 94 CYS A O 1
ATOM 734 N N . LEU A 1 95 ? -3.873 0.838 -17.210 1.00 48.66 95 LEU A N 1
ATOM 735 C CA . LEU A 1 95 ? -2.818 1.838 -17.418 1.00 48.66 95 LEU A CA 1
ATOM 736 C C . LEU A 1 95 ? -1.511 1.233 -17.967 1.00 48.66 95 LEU A C 1
ATOM 738 O O . LEU A 1 95 ? -0.732 1.974 -18.559 1.00 48.66 95 LEU A O 1
ATOM 742 N N . SER A 1 96 ? -1.292 -0.081 -17.837 1.00 44.25 96 SER A N 1
ATOM 743 C CA . SER A 1 96 ? -0.182 -0.794 -18.491 1.00 44.25 96 SER A CA 1
ATOM 744 C C . SER A 1 96 ? -0.614 -1.521 -19.781 1.00 44.25 96 SER A C 1
ATOM 746 O O . SER A 1 96 ? 0.147 -1.521 -20.746 1.00 44.25 96 SER A O 1
ATOM 748 N N . ASP A 1 97 ? -1.851 -2.031 -19.869 1.00 42.28 97 ASP A N 1
ATOM 749 C CA . ASP A 1 97 ? -2.314 -2.814 -21.036 1.00 42.28 97 ASP A CA 1
ATOM 750 C C . ASP A 1 97 ? -2.901 -1.993 -22.200 1.00 42.28 97 ASP A C 1
ATOM 752 O O . ASP A 1 97 ? -2.968 -2.480 -23.336 1.00 42.28 97 ASP A O 1
ATOM 756 N N . CYS A 1 98 ? -3.314 -0.737 -21.983 1.00 38.88 98 CYS A N 1
ATOM 757 C CA . CYS A 1 98 ? -3.896 0.076 -23.061 1.00 38.88 98 CYS A CA 1
ATOM 758 C C . CYS A 1 98 ? -2.898 0.426 -24.180 1.00 38.88 98 CYS A C 1
ATOM 760 O O . CYS A 1 98 ? -3.330 0.748 -25.285 1.00 38.88 98 CYS A O 1
ATOM 762 N N . LEU A 1 99 ? -1.584 0.331 -23.945 1.00 42.34 99 LEU A N 1
ATOM 763 C CA . LEU A 1 99 ? -0.573 0.536 -24.991 1.00 42.34 99 LEU A CA 1
ATOM 764 C C . LEU A 1 99 ? -0.222 -0.747 -25.762 1.00 42.34 99 LEU A C 1
ATOM 766 O O . LEU A 1 99 ? 0.286 -0.649 -26.876 1.00 42.34 99 LEU A O 1
ATOM 770 N N . ALA A 1 100 ? -0.543 -1.932 -25.231 1.00 42.78 100 ALA A N 1
ATOM 771 C CA . ALA A 1 100 ? -0.286 -3.210 -25.901 1.00 42.78 100 ALA A CA 1
ATOM 772 C C . ALA A 1 100 ? -1.472 -3.703 -26.753 1.00 42.78 100 ALA A C 1
ATOM 774 O O . ALA A 1 100 ? -1.282 -4.499 -27.668 1.00 42.78 100 ALA A O 1
ATOM 775 N N . SER A 1 101 ? -2.690 -3.204 -26.501 1.00 41.88 101 SER A N 1
ATOM 776 C CA . SER A 1 101 ? -3.915 -3.681 -27.174 1.00 41.88 101 SER A CA 1
ATOM 777 C C . SER A 1 101 ? -4.480 -2.739 -28.254 1.00 41.88 101 SER A C 1
ATOM 779 O O . SER A 1 101 ? -5.554 -2.999 -28.790 1.00 41.88 101 SER A O 1
ATOM 781 N N . MET A 1 102 ? -3.775 -1.660 -28.621 1.00 38.47 102 MET A N 1
ATOM 782 C CA . MET A 1 102 ? -4.155 -0.753 -29.726 1.00 38.47 102 MET A CA 1
ATOM 783 C C . MET A 1 102 ? -3.438 -1.060 -31.051 1.00 38.47 102 MET A C 1
ATOM 785 O O . MET A 1 102 ? -3.083 -0.169 -31.819 1.00 38.47 102 MET A O 1
ATOM 789 N N . SER A 1 103 ? -3.272 -2.337 -31.368 1.00 46.81 103 SER A N 1
ATOM 790 C CA . SER A 1 103 ? -3.171 -2.769 -32.756 1.00 46.81 103 SER A CA 1
ATOM 791 C C . SER A 1 103 ? -3.991 -4.034 -32.868 1.00 46.81 103 SER A C 1
ATOM 793 O O . SER A 1 103 ? -3.605 -5.032 -32.280 1.00 46.81 103 SER A O 1
ATOM 795 N N . TRP A 1 104 ? -5.152 -3.930 -33.518 1.00 39.69 104 TRP A N 1
ATOM 796 C CA . TRP A 1 104 ? -5.789 -4.936 -34.376 1.00 39.69 104 TRP A CA 1
ATOM 797 C C . TRP A 1 104 ? -6.985 -4.275 -35.071 1.00 39.69 104 TRP A C 1
ATOM 799 O O . TRP A 1 104 ? -8.115 -4.276 -34.582 1.00 39.69 104 TRP A O 1
ATOM 809 N N . SER A 1 105 ? -6.704 -3.674 -36.223 1.00 40.66 105 SER A N 1
ATOM 810 C CA . SER A 1 105 ? -7.404 -3.875 -37.502 1.00 40.66 105 SER A CA 1
ATOM 811 C C . SER A 1 105 ? -6.552 -3.265 -38.606 1.00 40.66 105 SER A C 1
ATOM 813 O O . SER A 1 105 ? -6.125 -2.104 -38.425 1.00 40.66 105 SER A O 1
#

Sequence (105 aa):
MGLARRLLLADEVDAASIRSCLQDGEHFIPQAVGLPPLQERFAAQGYEFPTEDDHLWHELVDLEPTADSPTPGVFAAEIVQGFRRAAKRGWDSCLSDCLASMSWS

Foldseek 3Di:
DDDDDDFFADDDDDPVLLQVLADVSWKAQQVLLPHPQPCPCCVVVVHDPDDPPDARIDTDPDDDDDPDDGDPPHHRVSSSVSSVRCSVVVNPSCVVVVVVPPDDD

Secondary structure (DSSP, 8-state):
---PPP---BS---HHHHHTTSBTTTEE-GGGGTPPPSTTHHHHTT---S-TT--S-EE--------SPPPTT-BHHHHHHHHHHHHHHT--THHHHTTTS----

Radius of gyration: 15.33 Å; chains: 1; bounding box: 36×26×55 Å

pLDDT: mean 80.6, std 15.73, range [38.47, 94.94]